Protein AF-A0A2G8TDH1-F1 (afdb_monomer_lite)

Sequence (121 aa):
MAIKNELQAWFETEMVNAESFIRAGLFDAAMGCLERAHVVGQGYVWPHVRTHWAMLRIAARRRLLVDACGQAMRIFLGAMGSAVGLVPSGNTGSSAVNMFKRMPIEPHLAALIENSKRDET

InterPro domains:
  IPR022172 Protein of unknown function DUF3703 [PF12487] (6-113)

Foldseek 3Di:
DDQDDPLVVLLVVLVVQLVVCVVVVVLVSSLVSLLLQCLSCLVPPVSNVVSLVSNLVSCVVVVVNPVSVVVSVVLVVVSVVCVVPQAQHPGSPDPVDDRNDHDDHDPVSVVVSVVSVVVVD

Radius of gyration: 14.12 Å; chains: 1; bounding box: 35×25×39 Å

pLDDT: mean 73.45, std 15.48, range [43.06, 97.38]

Structure (mmCIF, N/CA/C/O backbone):
data_AF-A0A2G8TDH1-F1
#
_entry.id   AF-A0A2G8TDH1-F1
#
loop_
_atom_site.group_PDB
_atom_site.id
_atom_site.type_symbol
_atom_site.label_atom_id
_atom_site.label_alt_id
_atom_site.label_comp_id
_atom_site.label_asym_id
_atom_site.label_entity_id
_atom_site.label_seq_id
_atom_site.pdbx_PDB_ins_code
_atom_site.Cartn_x
_atom_site.Cartn_y
_atom_site.Cartn_z
_atom_site.occupancy
_atom_site.B_iso_or_equiv
_atom_site.auth_seq_id
_atom_site.auth_comp_id
_atom_site.auth_asym_id
_atom_site.auth_atom_id
_atom_site.pdbx_PDB_model_num
ATOM 1 N N . MET A 1 1 ? -11.322 -8.986 15.596 1.00 47.94 1 MET A N 1
ATOM 2 C CA . MET A 1 1 ? -11.862 -7.652 15.273 1.00 47.94 1 MET A CA 1
ATOM 3 C C . MET A 1 1 ? -12.250 -7.662 13.807 1.00 47.94 1 MET A C 1
ATOM 5 O O . MET A 1 1 ? -11.376 -7.855 12.969 1.00 47.94 1 MET A O 1
ATOM 9 N N . ALA A 1 2 ? -13.544 -7.615 13.503 1.00 52.56 2 ALA A N 1
ATOM 10 C CA . ALA A 1 2 ? -14.005 -7.495 12.126 1.00 52.56 2 ALA A CA 1
ATOM 11 C C . ALA A 1 2 ? -14.088 -6.003 11.810 1.00 52.56 2 ALA A C 1
ATOM 13 O O . ALA A 1 2 ? -14.724 -5.269 12.556 1.00 52.56 2 ALA A O 1
ATOM 14 N N . ILE A 1 3 ? -13.446 -5.574 10.726 1.00 51.34 3 ILE A N 1
ATOM 15 C CA . ILE A 1 3 ? -13.745 -4.285 10.101 1.00 51.34 3 ILE A CA 1
ATOM 16 C C . ILE A 1 3 ? -15.273 -4.269 9.865 1.00 51.34 3 ILE A C 1
ATOM 18 O O . ILE A 1 3 ? -15.795 -5.245 9.323 1.00 51.34 3 ILE A O 1
ATOM 22 N N . LYS A 1 4 ? -16.014 -3.253 10.325 1.00 66.00 4 LYS A N 1
ATOM 23 C CA . LYS A 1 4 ? -17.459 -3.156 10.055 1.00 66.00 4 LYS A CA 1
ATOM 24 C C . LYS A 1 4 ? -17.828 -1.863 9.331 1.00 66.00 4 LYS A C 1
ATOM 26 O O . LYS A 1 4 ? -17.298 -0.792 9.599 1.00 66.00 4 LYS A O 1
ATOM 31 N N . ASN A 1 5 ? -18.761 -2.053 8.399 1.00 71.19 5 ASN A N 1
ATOM 32 C CA . ASN A 1 5 ? -19.513 -1.105 7.580 1.00 71.19 5 ASN A CA 1
ATOM 33 C C . ASN A 1 5 ? -18.676 -0.205 6.657 1.00 71.19 5 ASN A C 1
ATOM 35 O O . ASN A 1 5 ? -18.274 -0.655 5.583 1.00 71.19 5 ASN A O 1
ATOM 39 N N . GLU A 1 6 ? -18.421 1.051 7.015 1.00 77.44 6 GLU A N 1
ATOM 40 C CA . GLU A 1 6 ? -17.880 2.030 6.059 1.00 77.44 6 GLU A CA 1
ATOM 41 C C . GLU A 1 6 ? -16.389 1.828 5.769 1.00 77.44 6 GLU A C 1
ATOM 43 O O . GLU A 1 6 ? -15.973 1.886 4.611 1.00 77.44 6 GLU A O 1
ATOM 48 N N . LEU A 1 7 ? -15.589 1.488 6.788 1.00 80.69 7 LEU A N 1
ATOM 49 C CA . LEU A 1 7 ? -14.156 1.200 6.630 1.00 80.69 7 LEU A CA 1
ATOM 50 C C . LEU A 1 7 ? -13.927 -0.052 5.772 1.00 80.69 7 LEU A C 1
ATOM 52 O O . LEU A 1 7 ? -12.986 -0.095 4.979 1.00 80.69 7 LEU A O 1
ATOM 56 N N . GLN A 1 8 ? -14.828 -1.041 5.869 1.00 83.94 8 GLN A N 1
ATOM 57 C CA . GLN A 1 8 ? -14.798 -2.225 5.006 1.00 83.94 8 GLN A CA 1
ATOM 58 C C . GLN A 1 8 ? -15.100 -1.867 3.561 1.00 83.94 8 GLN A C 1
ATOM 60 O O . GLN A 1 8 ? -14.348 -2.240 2.665 1.00 83.94 8 GLN A O 1
ATOM 65 N N . ALA A 1 9 ? -16.204 -1.155 3.339 1.00 87.88 9 ALA A N 1
ATOM 66 C CA . ALA A 1 9 ? -16.645 -0.779 2.005 1.00 87.88 9 ALA A CA 1
ATOM 67 C C . ALA A 1 9 ? -15.601 0.101 1.305 1.00 87.88 9 ALA A C 1
ATOM 69 O O . ALA A 1 9 ? -15.314 -0.095 0.122 1.00 87.88 9 ALA A O 1
ATOM 70 N N . TRP A 1 10 ? -14.979 1.019 2.047 1.00 91.06 10 TRP A N 1
ATOM 71 C CA . TRP A 1 10 ? -13.905 1.860 1.537 1.00 91.06 10 TRP A CA 1
ATOM 72 C C . TRP A 1 10 ? -12.650 1.047 1.199 1.00 91.06 10 TRP A C 1
ATOM 74 O O . TRP A 1 10 ? -12.113 1.180 0.099 1.00 91.06 10 TRP A O 1
ATOM 84 N N . PHE A 1 11 ? -12.226 0.142 2.090 1.00 92.69 11 PHE A N 1
ATOM 85 C CA . PHE A 1 11 ? -11.109 -0.770 1.827 1.00 92.69 11 PHE A CA 1
ATOM 86 C C . PHE A 1 11 ? -11.346 -1.604 0.562 1.00 92.69 11 PHE A C 1
ATOM 88 O O . PHE A 1 11 ? -10.480 -1.676 -0.308 1.00 92.69 11 PHE A O 1
ATOM 95 N N . GLU A 1 12 ? -12.528 -2.210 0.426 1.00 93.75 12 GLU A N 1
ATOM 96 C CA . GLU A 1 12 ? -12.867 -3.003 -0.757 1.00 93.75 12 GLU A CA 1
ATOM 97 C C . GLU A 1 12 ? -12.898 -2.146 -2.027 1.00 93.75 12 GLU A C 1
ATOM 99 O O . GLU A 1 12 ? -12.420 -2.589 -3.071 1.00 93.75 12 GLU A O 1
ATOM 104 N N . THR A 1 13 ? -13.380 -0.903 -1.940 1.00 95.06 13 THR A N 1
ATOM 105 C CA . THR A 1 13 ? -13.377 0.043 -3.066 1.00 95.06 13 THR A CA 1
ATOM 106 C C . THR A 1 13 ? -11.954 0.335 -3.541 1.00 95.06 13 THR A C 1
ATOM 108 O O . THR A 1 13 ? -11.673 0.239 -4.736 1.00 95.06 13 THR A O 1
ATOM 111 N N . GLU A 1 14 ? -11.024 0.614 -2.625 1.00 95.94 14 GLU A N 1
ATOM 112 C CA . GLU A 1 14 ? -9.615 0.824 -2.978 1.00 95.94 14 GLU A CA 1
ATOM 113 C C . GLU A 1 14 ? -8.968 -0.437 -3.563 1.00 95.94 14 GLU A C 1
ATOM 115 O O . GLU A 1 14 ? -8.225 -0.353 -4.542 1.00 95.94 14 GLU A O 1
ATOM 120 N N . MET A 1 15 ? -9.299 -1.623 -3.043 1.00 96.69 15 MET A N 1
ATOM 121 C CA . MET A 1 15 ? -8.815 -2.890 -3.599 1.00 96.69 15 MET A CA 1
ATOM 122 C C . MET A 1 15 ? -9.346 -3.151 -5.020 1.00 96.69 15 MET A C 1
ATOM 124 O O . MET A 1 15 ? -8.602 -3.645 -5.872 1.00 96.69 15 MET A O 1
ATOM 128 N N . VAL A 1 16 ? -10.607 -2.810 -5.304 1.00 97.38 16 VAL A N 1
ATOM 129 C CA . VAL A 1 16 ? -11.212 -2.920 -6.645 1.00 97.38 16 VAL A CA 1
ATOM 130 C C . VAL A 1 16 ? -10.598 -1.910 -7.620 1.00 97.38 16 VAL A C 1
ATOM 132 O O . VAL A 1 16 ? -10.270 -2.270 -8.757 1.00 97.38 16 VAL A O 1
ATOM 135 N N . ASN A 1 17 ? -10.386 -0.669 -7.180 1.00 96.94 17 ASN A N 1
ATOM 136 C CA . ASN A 1 17 ? -9.715 0.361 -7.974 1.00 96.94 17 ASN A CA 1
ATOM 137 C C . ASN A 1 17 ? -8.277 -0.053 -8.304 1.00 96.94 17 ASN A C 1
ATOM 139 O O . ASN A 1 17 ? -7.866 0.008 -9.465 1.00 96.94 17 ASN A O 1
ATOM 143 N N . ALA A 1 18 ? -7.541 -0.564 -7.312 1.00 95.69 18 ALA A N 1
ATOM 144 C CA . ALA A 1 18 ? -6.196 -1.088 -7.506 1.00 95.69 18 ALA A CA 1
ATOM 145 C C . ALA A 1 18 ? -6.174 -2.203 -8.558 1.00 95.69 18 ALA A C 1
ATOM 147 O O . ALA A 1 18 ? -5.373 -2.150 -9.487 1.00 95.69 18 ALA A O 1
ATOM 148 N N . GLU A 1 19 ? -7.071 -3.191 -8.468 1.00 95.50 19 GLU A N 1
ATOM 149 C CA . GLU A 1 19 ? -7.134 -4.285 -9.445 1.00 95.50 19 GLU A CA 1
ATOM 150 C C . GLU A 1 19 ? -7.479 -3.775 -10.856 1.00 95.50 19 GLU A C 1
ATOM 152 O O . GLU A 1 19 ? -6.914 -4.257 -11.840 1.00 95.50 19 GLU A O 1
ATOM 157 N N . SER A 1 20 ? -8.340 -2.761 -10.970 1.00 97.00 20 SER A N 1
ATOM 158 C CA . SER A 1 20 ? -8.667 -2.121 -12.252 1.00 97.00 20 SER A CA 1
ATOM 159 C C . SER A 1 20 ? -7.443 -1.437 -12.873 1.00 97.00 20 SER A C 1
ATOM 161 O O . SER A 1 20 ? -7.138 -1.664 -14.046 1.00 97.00 20 SER A O 1
ATOM 163 N N . PHE A 1 21 ? -6.669 -0.691 -12.080 1.00 96.44 21 PHE A N 1
ATOM 164 C CA . PHE A 1 21 ? -5.412 -0.088 -12.529 1.00 96.44 21 PHE A CA 1
ATOM 165 C C . PHE A 1 21 ? -4.332 -1.133 -12.854 1.00 96.44 21 PHE A C 1
ATOM 167 O O . PHE A 1 21 ? -3.625 -0.984 -13.852 1.00 96.44 21 PHE A O 1
ATOM 174 N N . ILE A 1 22 ? -4.240 -2.231 -12.091 1.00 91.62 22 ILE A N 1
ATOM 175 C CA . ILE A 1 22 ? -3.336 -3.362 -12.380 1.00 91.62 22 ILE A CA 1
ATOM 176 C C . ILE A 1 22 ? -3.657 -3.982 -13.743 1.00 91.62 22 ILE A C 1
ATOM 178 O O . ILE A 1 22 ? -2.740 -4.307 -14.502 1.00 91.62 22 ILE A O 1
ATOM 182 N N . ARG A 1 23 ? -4.945 -4.162 -14.061 1.00 93.06 23 ARG A N 1
ATOM 183 C CA . ARG A 1 23 ? -5.395 -4.690 -15.360 1.00 93.06 23 ARG A CA 1
ATOM 184 C C . ARG A 1 23 ? -5.101 -3.723 -16.503 1.00 93.06 23 ARG A C 1
ATOM 186 O O . ARG A 1 23 ? -4.718 -4.179 -17.574 1.00 93.06 23 ARG A O 1
ATOM 193 N N . ALA A 1 24 ? -5.212 -2.420 -16.257 1.00 93.88 24 ALA A N 1
ATOM 194 C CA . ALA A 1 24 ? -4.869 -1.373 -17.217 1.00 93.88 24 ALA A CA 1
ATOM 195 C C . ALA A 1 24 ? -3.350 -1.123 -17.364 1.00 93.88 24 ALA A C 1
ATOM 197 O O . ALA A 1 24 ? -2.946 -0.316 -18.194 1.00 93.88 24 ALA A O 1
ATOM 198 N N . GLY A 1 25 ? -2.497 -1.777 -16.562 1.00 90.56 25 GLY A N 1
ATOM 199 C CA . GLY A 1 25 ? -1.044 -1.548 -16.558 1.00 90.56 25 GLY A CA 1
ATOM 200 C C . GLY A 1 25 ? -0.607 -0.235 -15.893 1.00 90.56 25 GLY A C 1
ATOM 201 O O . GLY A 1 25 ? 0.570 0.119 -15.938 1.00 90.56 25 GLY A O 1
ATOM 202 N N . LEU A 1 26 ? -1.529 0.477 -15.240 1.00 93.19 26 LEU A N 1
ATOM 203 C CA . LEU A 1 26 ? -1.294 1.749 -14.555 1.00 93.19 26 LEU A CA 1
ATOM 204 C C . LEU A 1 26 ? -0.766 1.498 -13.133 1.00 93.19 26 LEU A C 1
ATOM 206 O O . LEU A 1 26 ? -1.456 1.721 -12.138 1.00 93.19 26 LEU A O 1
ATOM 210 N N . PHE A 1 27 ? 0.460 0.981 -13.028 1.00 87.38 27 PHE A N 1
ATOM 211 C CA . PHE A 1 27 ? 0.996 0.464 -11.763 1.00 87.38 27 PHE A CA 1
ATOM 212 C C . PHE A 1 27 ? 1.187 1.512 -10.663 1.00 87.38 27 PHE A C 1
ATOM 214 O O . PHE A 1 27 ? 1.003 1.174 -9.497 1.00 87.38 27 PHE A O 1
ATOM 221 N N . ASP A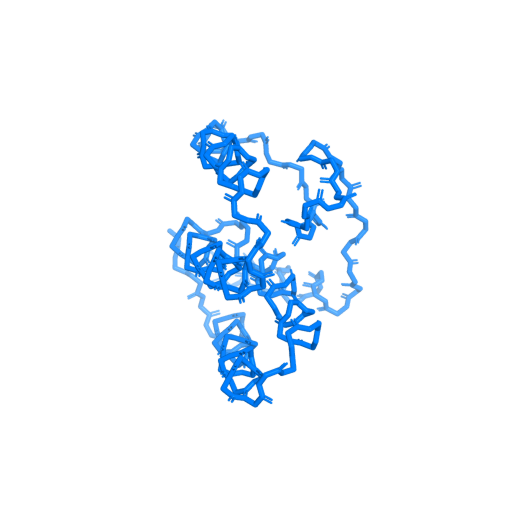 1 28 ? 1.521 2.759 -10.993 1.00 87.81 28 ASP A N 1
ATOM 222 C CA . ASP A 1 28 ? 1.697 3.803 -9.974 1.00 87.81 28 ASP A CA 1
ATOM 223 C C . ASP A 1 28 ? 0.344 4.242 -9.383 1.00 87.81 28 ASP A C 1
ATOM 225 O O . ASP A 1 28 ? 0.214 4.384 -8.168 1.00 87.81 28 ASP A O 1
ATOM 229 N N . ALA A 1 29 ? -0.705 4.332 -10.213 1.00 91.56 29 ALA A N 1
ATOM 230 C CA . ALA A 1 29 ? -2.074 4.565 -9.745 1.00 91.56 29 ALA A CA 1
ATOM 231 C C . ALA A 1 29 ? -2.582 3.399 -8.877 1.00 91.56 29 ALA A C 1
ATOM 233 O O . ALA A 1 29 ? -3.181 3.617 -7.823 1.00 91.56 29 ALA A O 1
ATOM 234 N N . ALA A 1 30 ? -2.278 2.160 -9.280 1.00 92.69 30 ALA A N 1
ATOM 235 C CA . ALA A 1 30 ? -2.588 0.976 -8.488 1.00 92.69 30 ALA A CA 1
ATOM 236 C C . ALA A 1 30 ? -1.878 0.983 -7.125 1.00 92.69 30 ALA A C 1
ATOM 238 O O . ALA A 1 30 ? -2.511 0.693 -6.113 1.00 92.69 30 ALA A O 1
ATOM 239 N N . MET A 1 31 ? -0.589 1.342 -7.081 1.00 88.31 31 MET A N 1
ATOM 240 C CA . MET A 1 31 ? 0.156 1.462 -5.824 1.00 88.31 31 MET A CA 1
ATOM 241 C C . MET A 1 31 ? -0.464 2.508 -4.899 1.00 88.31 31 MET A C 1
ATOM 243 O O . MET A 1 31 ? -0.644 2.208 -3.726 1.00 88.31 31 MET A O 1
ATOM 247 N N . GLY A 1 32 ? -0.886 3.668 -5.414 1.00 90.00 32 GLY A N 1
ATOM 248 C CA . GLY A 1 32 ? -1.565 4.683 -4.600 1.00 90.00 32 GLY A CA 1
ATOM 249 C C . GLY A 1 32 ? -2.856 4.170 -3.942 1.00 90.00 32 GLY A C 1
ATOM 250 O O . GLY A 1 32 ? -3.103 4.444 -2.768 1.00 90.00 32 GLY A O 1
ATOM 251 N N . CYS A 1 33 ? -3.662 3.379 -4.661 1.00 93.56 33 CYS A N 1
ATOM 252 C CA . CYS A 1 33 ? -4.828 2.695 -4.081 1.00 93.56 33 CYS A CA 1
ATOM 253 C C . CYS A 1 33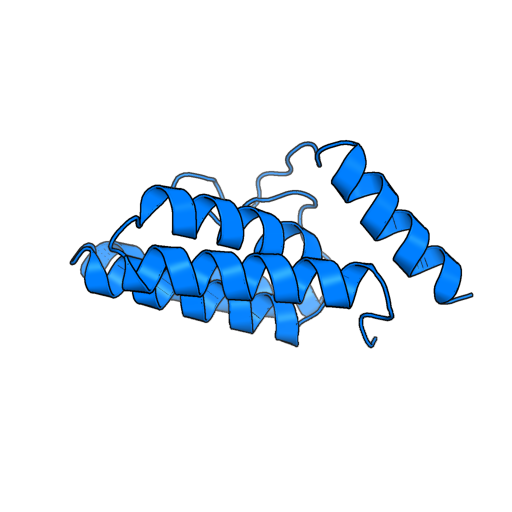 ? -4.436 1.696 -2.986 1.00 93.56 33 CYS A C 1
ATOM 255 O O . CYS A 1 33 ? -5.056 1.647 -1.925 1.00 93.56 33 CYS A O 1
ATOM 257 N N . LEU A 1 34 ? -3.380 0.914 -3.217 1.00 91.56 34 LEU A N 1
ATOM 258 C CA . LEU A 1 34 ? -2.916 -0.071 -2.245 1.00 91.56 34 LEU A CA 1
ATOM 259 C C . LEU A 1 34 ? -2.293 0.579 -1.004 1.00 91.56 34 LEU A C 1
ATOM 261 O O . LEU A 1 34 ? -2.509 0.075 0.088 1.00 91.56 34 LEU A O 1
ATOM 265 N N . GLU A 1 35 ? -1.570 1.692 -1.120 1.00 88.31 35 GLU A N 1
ATOM 266 C CA . GLU A 1 35 ? -1.031 2.439 0.030 1.00 88.31 35 GLU A CA 1
ATOM 267 C C . GLU A 1 35 ? -2.162 2.935 0.943 1.00 88.31 35 GLU A C 1
ATOM 269 O O . GLU A 1 35 ? -2.115 2.778 2.164 1.00 88.31 35 GLU A O 1
ATOM 274 N N . ARG A 1 36 ? -3.235 3.453 0.341 1.00 91.81 36 ARG A N 1
ATOM 275 C CA . ARG A 1 36 ? -4.467 3.851 1.030 1.00 91.81 36 ARG A CA 1
ATOM 276 C C . ARG A 1 36 ? -5.161 2.672 1.720 1.00 91.81 36 ARG A C 1
ATOM 278 O O . ARG A 1 36 ? -5.455 2.739 2.917 1.00 91.81 36 ARG A O 1
ATOM 285 N N . ALA A 1 37 ? -5.351 1.566 1.000 1.00 90.88 37 ALA A N 1
ATOM 286 C CA . ALA A 1 37 ? -5.903 0.331 1.556 1.00 90.88 37 ALA A CA 1
ATOM 287 C C . ALA A 1 37 ? -5.015 -0.255 2.670 1.00 90.88 37 ALA A C 1
ATOM 289 O O . ALA A 1 37 ? -5.524 -0.829 3.631 1.00 90.88 37 ALA A O 1
ATOM 290 N N . HIS A 1 38 ? -3.692 -0.100 2.574 1.00 87.50 38 HIS A N 1
ATOM 291 C CA . HIS A 1 38 ? -2.730 -0.570 3.569 1.00 87.50 38 HIS A CA 1
ATOM 292 C C . HIS A 1 38 ? -2.887 0.197 4.880 1.00 87.50 38 HIS A C 1
ATOM 294 O O . HIS A 1 38 ? -3.004 -0.432 5.928 1.00 87.50 38 HIS A O 1
ATOM 300 N N . VAL A 1 39 ? -2.938 1.534 4.825 1.00 85.31 39 VAL A N 1
ATOM 301 C CA . VAL A 1 39 ? -3.103 2.392 6.012 1.00 85.31 39 VAL A CA 1
ATOM 302 C C . VAL A 1 39 ? -4.390 2.049 6.763 1.00 85.31 39 VAL A C 1
ATOM 304 O O . VAL A 1 39 ? -4.367 1.881 7.981 1.00 85.31 39 VAL A O 1
ATOM 307 N N . VAL A 1 40 ? -5.499 1.883 6.038 1.00 84.94 40 VAL A N 1
ATOM 308 C CA . VAL A 1 40 ? -6.794 1.488 6.615 1.00 84.94 40 VAL A CA 1
ATOM 309 C C . VAL A 1 40 ? -6.771 0.052 7.149 1.00 84.94 40 VAL A C 1
ATOM 311 O O . VAL A 1 40 ? -7.267 -0.223 8.242 1.00 84.94 40 VAL A O 1
ATOM 314 N N . GLY A 1 41 ? -6.166 -0.872 6.405 1.00 81.38 41 GLY A N 1
ATOM 31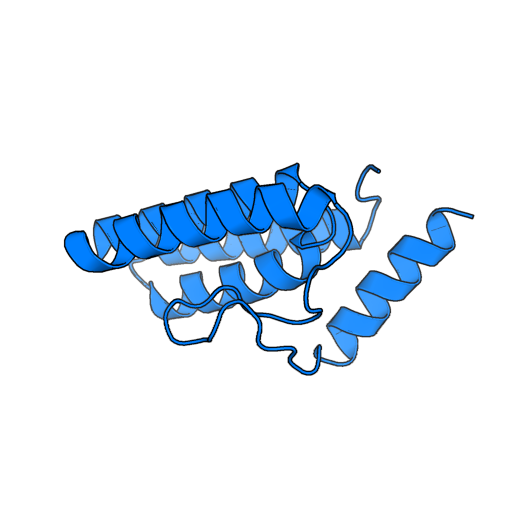5 C CA . GLY A 1 41 ? -6.073 -2.281 6.773 1.00 81.38 41 GLY A CA 1
ATOM 316 C C . GLY A 1 41 ? -5.057 -2.580 7.875 1.00 81.38 41 GLY A C 1
ATOM 317 O O . GLY A 1 41 ? -5.079 -3.682 8.409 1.00 81.38 41 GLY A O 1
ATOM 318 N N . GLN A 1 42 ? -4.188 -1.635 8.250 1.00 77.62 42 GLN A N 1
ATOM 319 C CA . GLN A 1 42 ? -3.030 -1.866 9.124 1.00 77.62 42 GLN A CA 1
ATOM 320 C C . GLN A 1 42 ? -3.397 -2.428 10.510 1.00 77.62 42 GLN A C 1
ATOM 322 O O . GLN A 1 42 ? -2.625 -3.182 11.095 1.00 77.62 42 GLN A O 1
ATOM 327 N N . GLY A 1 43 ? -4.577 -2.079 11.035 1.00 77.81 43 GLY A N 1
ATOM 328 C CA . GLY A 1 43 ? -5.090 -2.598 12.311 1.00 77.81 43 GLY A CA 1
ATOM 329 C C . GLY A 1 43 ? -5.715 -3.997 12.230 1.00 77.81 43 GLY A C 1
ATOM 330 O O . GLY A 1 43 ? -6.070 -4.568 13.259 1.00 77.81 43 GLY A O 1
ATOM 331 N N . TYR A 1 44 ? -5.856 -4.559 11.027 1.00 80.06 44 TYR A N 1
ATOM 332 C CA . TYR A 1 44 ? -6.598 -5.787 10.763 1.00 80.06 44 TYR A CA 1
ATOM 333 C C . TYR A 1 44 ? -5.745 -6.758 9.940 1.00 80.06 44 TYR A C 1
ATOM 335 O O . TYR A 1 44 ? -5.443 -6.520 8.772 1.00 80.06 44 TYR A O 1
ATOM 343 N N . VAL A 1 45 ? -5.400 -7.903 10.537 1.00 77.56 45 VAL A N 1
ATOM 344 C CA . VAL A 1 45 ? -4.448 -8.874 9.963 1.00 77.56 45 VAL A CA 1
ATOM 345 C C . VAL A 1 45 ? -4.804 -9.275 8.528 1.00 77.56 45 VAL A C 1
ATOM 347 O O . VAL A 1 45 ? -3.949 -9.246 7.647 1.00 77.56 45 VAL A O 1
ATOM 350 N N . TRP A 1 46 ? -6.066 -9.629 8.271 1.00 83.00 46 TRP A N 1
ATOM 351 C CA . TRP A 1 46 ? -6.483 -10.103 6.951 1.00 83.00 46 TRP A CA 1
ATOM 352 C C . TRP A 1 46 ? -6.448 -9.008 5.862 1.00 83.00 46 TRP A C 1
ATOM 354 O O . TRP A 1 46 ? -5.785 -9.226 4.844 1.00 83.00 46 TRP A O 1
ATOM 364 N N . PRO A 1 47 ? -7.073 -7.826 6.053 1.00 87.56 47 PRO A N 1
ATOM 365 C CA . PRO A 1 47 ? -6.911 -6.681 5.153 1.00 87.56 47 PRO A CA 1
ATOM 366 C C . PRO A 1 47 ? -5.449 -6.326 4.869 1.00 87.56 47 PRO A C 1
ATOM 368 O O . PRO A 1 47 ? -5.066 -6.175 3.712 1.00 87.56 47 PRO A O 1
ATOM 371 N N . HIS A 1 48 ? -4.613 -6.276 5.906 1.00 82.06 48 HIS A N 1
ATOM 372 C CA . H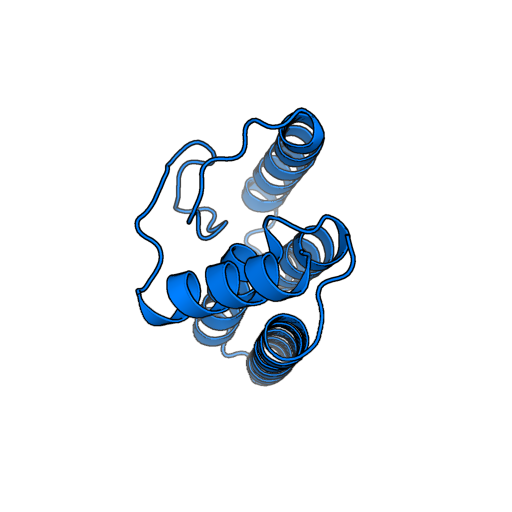IS A 1 48 ? -3.194 -5.960 5.778 1.00 82.06 48 HIS A CA 1
ATOM 373 C C . HIS A 1 48 ? -2.443 -6.960 4.881 1.00 82.06 48 HIS A C 1
ATOM 375 O O . HIS A 1 48 ? -1.772 -6.564 3.924 1.00 82.06 48 HIS A O 1
ATOM 381 N N . VAL A 1 49 ? -2.613 -8.266 5.124 1.00 80.75 49 VAL A N 1
ATOM 382 C CA . VAL A 1 49 ? -1.993 -9.326 4.307 1.00 80.75 49 VAL A CA 1
ATOM 383 C C . VAL A 1 49 ? -2.479 -9.267 2.857 1.00 80.75 49 VAL A C 1
ATOM 385 O O . VAL A 1 49 ? -1.675 -9.387 1.928 1.00 80.75 49 VAL A O 1
ATOM 388 N N . ARG A 1 50 ? -3.780 -9.041 2.636 1.00 88.19 50 ARG A N 1
ATOM 389 C CA . ARG A 1 50 ? -4.363 -8.961 1.289 1.00 88.19 50 ARG A CA 1
ATOM 390 C C . ARG A 1 50 ? -3.791 -7.789 0.488 1.00 88.19 50 ARG A C 1
ATOM 392 O O . ARG A 1 50 ? -3.486 -7.960 -0.695 1.00 88.19 50 ARG A O 1
ATOM 399 N N . THR A 1 51 ? -3.607 -6.631 1.115 1.00 88.69 51 THR A N 1
ATOM 400 C CA . THR A 1 51 ? -2.998 -5.468 0.460 1.00 88.69 51 THR A CA 1
ATOM 401 C C . THR A 1 51 ? -1.539 -5.726 0.096 1.00 88.69 51 THR A C 1
ATOM 403 O O . THR A 1 51 ? -1.136 -5.475 -1.041 1.00 88.69 51 THR A O 1
ATOM 406 N N . HIS A 1 52 ? -0.758 -6.314 1.007 1.00 83.81 52 HIS A N 1
ATOM 407 C CA . HIS A 1 52 ? 0.632 -6.680 0.725 1.00 83.81 52 HIS A CA 1
ATOM 408 C C . HIS A 1 52 ? 0.761 -7.679 -0.422 1.00 83.81 52 HIS A C 1
ATOM 410 O O . HIS A 1 52 ? 1.645 -7.536 -1.267 1.00 83.81 52 HIS A O 1
ATOM 416 N N . TRP A 1 53 ? -0.142 -8.657 -0.504 1.00 84.75 53 TRP A N 1
ATOM 417 C CA . TRP A 1 53 ? -0.170 -9.590 -1.625 1.00 84.75 53 TRP A CA 1
ATOM 418 C C . TRP A 1 53 ? -0.383 -8.879 -2.969 1.00 84.75 53 TRP A C 1
ATOM 420 O O . TRP A 1 53 ? 0.296 -9.176 -3.954 1.00 84.75 53 TRP A O 1
ATOM 430 N N . ALA A 1 54 ? -1.291 -7.901 -3.024 1.00 88.38 54 ALA A N 1
ATOM 431 C CA . ALA A 1 54 ? -1.519 -7.109 -4.230 1.00 88.38 54 ALA A CA 1
ATOM 432 C C . ALA A 1 54 ? -0.307 -6.231 -4.595 1.00 88.38 54 ALA A C 1
ATOM 434 O O . ALA A 1 54 ? 0.080 -6.186 -5.764 1.00 88.38 54 ALA A O 1
ATOM 435 N N . MET A 1 55 ? 0.349 -5.607 -3.610 1.00 86.62 55 MET A N 1
ATOM 436 C CA . MET A 1 55 ? 1.583 -4.840 -3.833 1.00 86.62 55 MET A CA 1
ATOM 437 C C . MET A 1 55 ? 2.706 -5.737 -4.376 1.00 86.62 55 MET A C 1
ATOM 439 O O . MET A 1 55 ? 3.400 -5.367 -5.325 1.00 86.62 55 MET A O 1
ATOM 443 N N . LEU A 1 56 ? 2.836 -6.961 -3.849 1.00 79.69 56 LEU A N 1
ATOM 444 C CA . LEU A 1 56 ? 3.808 -7.946 -4.326 1.00 79.69 56 LEU A CA 1
ATOM 445 C C . LEU A 1 56 ? 3.534 -8.364 -5.778 1.00 79.69 56 LEU A C 1
ATOM 447 O O . LEU A 1 56 ? 4.470 -8.467 -6.572 1.00 79.69 56 LEU A O 1
ATOM 451 N N . ARG A 1 57 ? 2.261 -8.544 -6.163 1.00 84.62 57 ARG A N 1
ATOM 452 C CA . ARG A 1 57 ? 1.879 -8.802 -7.565 1.00 84.62 57 ARG A CA 1
ATOM 453 C C . ARG A 1 57 ? 2.353 -7.678 -8.490 1.00 84.62 57 ARG A C 1
ATOM 455 O O . ARG A 1 57 ? 2.859 -7.973 -9.573 1.00 84.62 57 ARG A O 1
ATOM 462 N N . ILE A 1 58 ? 2.223 -6.414 -8.080 1.00 84.25 58 ILE A N 1
ATOM 463 C CA . ILE A 1 58 ? 2.720 -5.266 -8.858 1.00 84.25 58 ILE A CA 1
ATOM 464 C C . ILE A 1 58 ? 4.246 -5.303 -8.966 1.00 84.25 58 ILE A C 1
ATOM 466 O O . ILE A 1 58 ? 4.776 -5.199 -10.074 1.00 84.25 58 ILE A O 1
ATOM 470 N N . ALA A 1 59 ? 4.956 -5.504 -7.853 1.00 76.44 59 ALA A N 1
ATOM 471 C CA . ALA A 1 59 ? 6.417 -5.593 -7.843 1.00 76.44 59 ALA A CA 1
ATOM 472 C C . ALA A 1 59 ? 6.929 -6.711 -8.769 1.00 76.44 59 ALA A C 1
ATOM 474 O O . ALA A 1 59 ? 7.865 -6.504 -9.548 1.00 76.44 59 ALA A O 1
ATOM 475 N N . ALA A 1 60 ? 6.253 -7.865 -8.756 1.00 74.56 60 ALA A N 1
ATOM 476 C CA . ALA A 1 60 ? 6.565 -8.981 -9.636 1.00 74.56 60 ALA A CA 1
ATOM 477 C C . ALA A 1 60 ? 6.344 -8.643 -11.116 1.00 74.56 60 ALA A C 1
ATOM 479 O O . ALA A 1 60 ? 7.201 -8.933 -11.953 1.00 74.56 60 ALA A O 1
ATOM 480 N N . ARG A 1 61 ? 5.236 -7.968 -11.452 1.00 78.00 61 ARG A N 1
ATOM 481 C CA . ARG A 1 61 ? 4.961 -7.531 -12.831 1.00 78.00 61 ARG A CA 1
ATOM 482 C C . ARG A 1 61 ? 5.925 -6.461 -13.334 1.00 78.00 61 ARG A C 1
ATOM 484 O O . ARG A 1 61 ? 6.262 -6.476 -14.513 1.00 78.00 61 ARG A O 1
ATOM 491 N N . ARG A 1 62 ? 6.418 -5.582 -12.458 1.00 73.69 62 ARG A N 1
ATOM 492 C CA . ARG A 1 62 ? 7.433 -4.568 -12.795 1.00 73.69 62 ARG A CA 1
ATOM 493 C C . ARG A 1 62 ? 8.847 -5.148 -12.959 1.00 73.69 62 ARG A C 1
ATOM 495 O O . ARG A 1 62 ? 9.760 -4.389 -13.260 1.00 73.69 62 ARG A O 1
ATOM 502 N N . ARG A 1 63 ? 9.041 -6.467 -12.786 1.00 65.69 63 ARG A N 1
ATOM 503 C CA . ARG A 1 63 ? 10.349 -7.160 -12.823 1.00 65.69 63 ARG A CA 1
ATOM 504 C C . ARG A 1 63 ? 11.390 -6.581 -11.849 1.00 65.69 63 ARG A C 1
ATOM 506 O O . ARG A 1 63 ? 12.584 -6.790 -12.028 1.00 65.69 63 ARG A O 1
ATOM 513 N N . LEU A 1 64 ? 10.947 -5.934 -10.771 1.00 62.44 64 LEU A N 1
ATOM 514 C CA . LEU A 1 64 ? 11.796 -5.416 -9.685 1.00 62.44 64 LEU A CA 1
ATOM 515 C C . LEU A 1 64 ? 12.073 -6.520 -8.637 1.00 62.44 64 LEU A C 1
ATOM 517 O O . LEU A 1 64 ? 11.977 -6.306 -7.432 1.00 62.44 64 LEU A O 1
ATOM 521 N N . LEU A 1 65 ? 12.315 -7.748 -9.110 1.00 50.78 65 LEU A N 1
ATOM 522 C CA . LEU A 1 65 ? 12.015 -8.996 -8.392 1.00 50.78 65 LEU A CA 1
ATOM 523 C C . LEU A 1 65 ? 12.985 -9.379 -7.261 1.00 50.78 65 LEU A C 1
ATOM 525 O O . LEU A 1 65 ? 12.580 -10.111 -6.362 1.00 50.78 65 LEU A O 1
ATOM 529 N N . VAL A 1 66 ? 14.238 -8.921 -7.277 1.00 49.47 66 VAL A N 1
ATOM 530 C CA . VAL A 1 66 ? 15.261 -9.441 -6.346 1.00 49.47 66 VAL A CA 1
ATOM 531 C C . VAL A 1 66 ? 15.317 -8.640 -5.039 1.00 49.47 66 VAL A C 1
ATOM 533 O O . VAL A 1 66 ? 15.358 -9.236 -3.965 1.00 49.47 66 VAL A O 1
ATOM 536 N N . ASP A 1 67 ? 15.173 -7.315 -5.099 1.00 50.44 67 ASP A N 1
ATOM 537 C CA . ASP A 1 67 ? 15.194 -6.458 -3.902 1.00 50.44 67 ASP A CA 1
ATOM 538 C C . ASP A 1 67 ? 13.824 -6.366 -3.198 1.00 50.44 67 ASP A C 1
ATOM 540 O O . ASP A 1 67 ? 13.749 -6.208 -1.976 1.00 50.44 67 ASP A O 1
ATOM 544 N N . ALA A 1 68 ? 12.721 -6.547 -3.937 1.00 54.91 68 ALA A N 1
ATOM 545 C CA . ALA A 1 68 ? 11.359 -6.435 -3.406 1.00 54.91 68 ALA A CA 1
ATOM 546 C C . ALA A 1 68 ? 10.920 -7.650 -2.566 1.00 54.91 68 ALA A C 1
ATOM 548 O O . ALA A 1 68 ? 10.201 -7.494 -1.579 1.00 54.91 68 ALA A O 1
ATOM 549 N N . CYS A 1 69 ? 11.368 -8.862 -2.912 1.00 52.12 69 CYS A N 1
ATOM 550 C CA . CYS A 1 69 ? 10.981 -10.083 -2.197 1.00 52.12 69 CYS A CA 1
ATOM 551 C C . CYS A 1 69 ? 11.670 -10.178 -0.819 1.00 52.12 69 CYS A C 1
ATOM 553 O O . CYS A 1 69 ? 11.044 -10.550 0.176 1.00 52.12 69 CYS A O 1
ATOM 555 N N . GLY A 1 70 ? 12.937 -9.746 -0.738 1.00 53.94 70 GLY A N 1
ATOM 556 C CA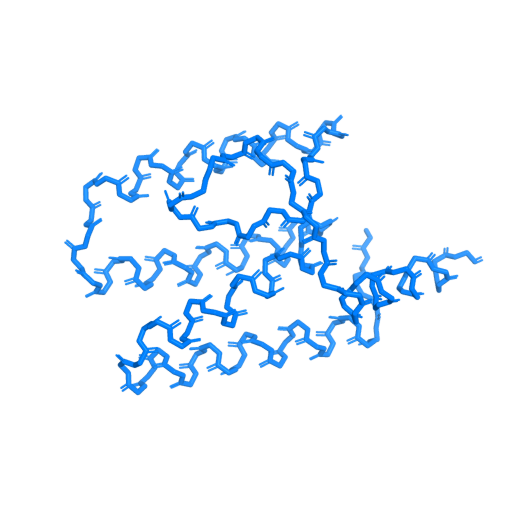 . GLY A 1 70 ? 13.701 -9.673 0.512 1.00 53.94 70 GLY A CA 1
ATOM 557 C C . GLY A 1 70 ? 13.171 -8.620 1.493 1.00 53.94 70 GLY A C 1
ATOM 558 O O . GLY A 1 70 ? 13.180 -8.851 2.702 1.00 53.94 70 GLY A O 1
ATOM 559 N N . GLN A 1 71 ? 12.641 -7.496 0.996 1.00 53.81 71 GLN A N 1
ATOM 560 C CA . GLN A 1 71 ? 11.953 -6.503 1.832 1.00 53.81 71 GLN A CA 1
ATOM 561 C C . GLN A 1 71 ? 10.534 -6.934 2.223 1.00 53.81 71 GLN A C 1
ATOM 563 O O . GLN A 1 71 ? 10.161 -6.764 3.382 1.00 53.81 71 GLN A O 1
ATOM 568 N N . ALA A 1 72 ? 9.768 -7.558 1.323 1.00 61.31 72 ALA A N 1
ATOM 569 C CA . ALA A 1 72 ? 8.424 -8.056 1.625 1.00 61.31 72 ALA A CA 1
ATOM 570 C C . ALA A 1 72 ? 8.434 -9.161 2.698 1.00 61.31 72 ALA A C 1
ATOM 572 O O . ALA A 1 72 ? 7.618 -9.124 3.615 1.00 61.31 72 ALA A O 1
ATOM 573 N N . MET A 1 73 ? 9.406 -10.082 2.660 1.00 56.88 73 MET A N 1
ATOM 574 C CA . MET A 1 73 ? 9.624 -11.077 3.724 1.00 56.88 73 MET A CA 1
ATOM 575 C C . MET A 1 73 ? 9.979 -10.436 5.074 1.00 56.88 73 MET A C 1
ATOM 577 O O . MET A 1 73 ? 9.565 -10.916 6.129 1.00 56.88 73 MET A O 1
ATOM 581 N N . ARG A 1 74 ? 10.723 -9.325 5.057 1.00 59.69 74 ARG A N 1
ATOM 582 C CA . ARG A 1 74 ? 11.151 -8.608 6.266 1.00 59.69 74 ARG A CA 1
ATOM 583 C C . ARG A 1 74 ? 10.013 -7.788 6.887 1.00 59.69 74 ARG A C 1
ATOM 585 O O . ARG A 1 74 ? 9.929 -7.708 8.109 1.00 59.69 74 ARG A O 1
ATOM 592 N N . ILE A 1 75 ? 9.104 -7.271 6.058 1.00 54.59 75 ILE A N 1
ATOM 593 C CA . ILE A 1 75 ? 7.841 -6.644 6.473 1.00 54.59 75 ILE A CA 1
ATOM 594 C C . ILE A 1 75 ? 6.854 -7.698 6.979 1.00 54.59 75 ILE A C 1
ATOM 596 O O . ILE A 1 75 ? 6.242 -7.490 8.014 1.00 54.59 75 ILE A O 1
ATOM 600 N N . PHE A 1 76 ? 6.754 -8.860 6.332 1.00 63.88 76 PHE A N 1
ATOM 601 C CA . PHE A 1 76 ? 5.909 -9.969 6.786 1.00 63.88 76 PHE A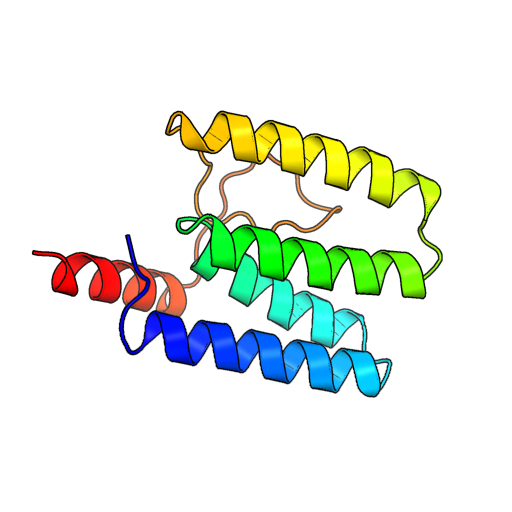 CA 1
ATOM 602 C C . PHE A 1 76 ? 6.325 -10.491 8.178 1.00 63.88 76 PHE A C 1
ATOM 604 O O . PHE A 1 76 ? 5.481 -10.662 9.056 1.00 63.88 76 PHE A O 1
ATOM 611 N N . LEU A 1 77 ? 7.633 -10.639 8.431 1.00 57.09 77 LEU A N 1
ATOM 612 C CA . LEU A 1 77 ? 8.172 -10.969 9.761 1.00 57.09 77 LEU A CA 1
ATOM 613 C C . LEU A 1 77 ? 8.000 -9.817 10.776 1.00 57.09 77 LEU A C 1
ATOM 615 O O . LEU A 1 77 ? 7.702 -10.065 11.945 1.00 57.09 77 LEU A O 1
ATOM 619 N N . GLY A 1 78 ? 8.123 -8.556 10.345 1.00 53.75 78 GLY A N 1
ATOM 620 C CA . GLY A 1 78 ? 7.842 -7.372 11.171 1.00 53.75 78 GLY A CA 1
ATOM 621 C C . GLY A 1 78 ? 6.355 -7.188 11.515 1.00 53.75 78 GLY A C 1
ATOM 622 O O . GLY A 1 78 ? 6.024 -6.741 12.613 1.00 53.75 78 GLY A O 1
ATOM 623 N N . ALA A 1 79 ? 5.452 -7.594 10.620 1.00 55.34 79 ALA A N 1
ATOM 624 C CA . ALA A 1 79 ? 4.003 -7.592 10.801 1.00 55.34 79 ALA A CA 1
ATOM 625 C C . ALA A 1 79 ? 3.557 -8.683 11.790 1.00 55.34 79 ALA A C 1
ATOM 627 O O . ALA A 1 79 ? 2.692 -8.439 12.631 1.00 55.34 79 ALA A O 1
ATOM 628 N N . MET A 1 80 ? 4.215 -9.848 11.785 1.00 55.47 80 MET A N 1
ATOM 629 C CA . MET A 1 80 ? 4.067 -10.831 12.866 1.00 55.47 80 MET A CA 1
ATOM 630 C C . MET A 1 80 ? 4.546 -10.280 14.221 1.00 55.47 80 MET A C 1
ATOM 632 O O . MET A 1 80 ? 3.881 -10.496 15.229 1.00 55.47 80 MET A O 1
ATOM 636 N N . GLY A 1 81 ? 5.639 -9.506 14.258 1.00 52.66 81 GLY A N 1
ATOM 637 C CA . GLY A 1 81 ? 6.069 -8.783 15.467 1.00 52.66 81 GLY A CA 1
ATOM 638 C C . GLY A 1 81 ? 5.102 -7.667 15.897 1.00 52.66 81 GLY A C 1
ATOM 639 O O . GLY A 1 81 ? 4.952 -7.385 17.081 1.00 52.66 81 GLY A O 1
ATOM 640 N N . SER A 1 82 ? 4.378 -7.073 14.950 1.00 43.75 82 SER A N 1
ATOM 641 C CA . SER A 1 82 ? 3.334 -6.070 15.190 1.00 43.75 82 SER A CA 1
ATOM 642 C C . SER A 1 82 ? 2.061 -6.630 15.829 1.00 43.75 82 SER A C 1
ATOM 644 O O . SER A 1 82 ? 1.381 -5.898 16.545 1.00 43.75 82 SER A O 1
ATOM 646 N N . ALA A 1 83 ? 1.779 -7.928 15.679 1.00 48.94 83 ALA A N 1
ATOM 647 C CA . ALA A 1 83 ? 0.725 -8.614 16.434 1.00 48.94 83 ALA A CA 1
ATOM 648 C C . ALA A 1 83 ? 0.975 -8.603 17.962 1.00 48.94 83 ALA A C 1
ATOM 650 O O . ALA A 1 83 ? 0.059 -8.868 18.736 1.00 48.94 83 ALA A O 1
ATOM 651 N N . VAL A 1 84 ? 2.191 -8.237 18.394 1.00 52.44 84 VAL A N 1
ATOM 652 C CA . VAL A 1 84 ? 2.587 -8.007 19.796 1.00 52.44 84 VAL A CA 1
ATOM 653 C C . VAL A 1 84 ? 2.277 -6.563 20.265 1.00 52.44 84 VAL A C 1
ATOM 655 O O . VAL A 1 84 ? 2.462 -6.242 21.433 1.00 52.44 84 VAL A O 1
ATOM 658 N N . GLY A 1 85 ? 1.754 -5.684 19.391 1.00 51.16 85 GLY A N 1
ATOM 659 C CA . GLY A 1 85 ? 1.174 -4.380 19.764 1.00 51.16 85 GLY A CA 1
ATOM 660 C C . GLY A 1 85 ? 2.015 -3.128 19.471 1.00 51.16 85 GLY A C 1
ATOM 661 O O . GLY A 1 85 ? 1.691 -2.049 19.961 1.00 51.16 85 GLY A O 1
ATOM 662 N N . LEU A 1 86 ? 3.083 -3.225 18.673 1.00 53.50 86 LEU A N 1
ATOM 663 C CA . LEU A 1 86 ? 4.017 -2.117 18.404 1.00 53.50 86 LEU A CA 1
ATOM 664 C C . LEU A 1 86 ? 4.074 -1.758 16.909 1.00 53.50 86 LEU A C 1
ATOM 666 O O . LEU A 1 86 ? 5.121 -1.871 16.277 1.00 53.50 86 LEU A O 1
ATOM 670 N N . VAL A 1 87 ? 2.951 -1.317 16.330 1.00 55.94 87 VAL A N 1
ATOM 671 C CA . VAL A 1 87 ? 2.905 -0.901 14.912 1.00 55.94 87 VAL A CA 1
ATOM 672 C C . VAL A 1 87 ? 2.962 0.626 14.794 1.00 55.94 87 VAL A C 1
ATOM 674 O O . VAL A 1 87 ? 2.167 1.313 15.442 1.00 55.94 87 VAL A O 1
ATOM 677 N N . PRO A 1 88 ? 3.858 1.206 13.975 1.00 59.84 88 PRO A N 1
ATOM 678 C CA . PRO A 1 88 ? 3.863 2.643 13.705 1.00 59.84 88 PRO A CA 1
ATOM 679 C C . PRO A 1 88 ? 2.643 3.036 12.857 1.00 59.84 88 PRO A C 1
ATOM 681 O O . PRO A 1 88 ? 2.470 2.546 11.744 1.00 59.84 88 PRO A O 1
ATOM 684 N N . SER A 1 89 ? 1.784 3.921 13.366 1.00 63.03 89 SER A N 1
ATOM 685 C CA . SER A 1 89 ? 0.585 4.377 12.653 1.00 63.03 89 SER A CA 1
ATOM 686 C C . SER A 1 89 ? 0.916 5.208 11.403 1.00 63.03 89 SER A C 1
ATOM 688 O O . SER A 1 89 ? 1.883 5.976 11.382 1.00 63.03 89 SER A O 1
ATOM 690 N N . GLY A 1 90 ? 0.084 5.051 10.367 1.00 60.25 90 GLY A N 1
ATOM 691 C CA . GLY A 1 90 ? 0.098 5.870 9.149 1.00 60.25 90 GLY A CA 1
ATOM 692 C C . GLY A 1 90 ? 1.154 5.511 8.104 1.00 60.25 90 GLY A C 1
ATOM 693 O O . GLY A 1 90 ? 1.281 6.224 7.114 1.00 60.25 90 GLY A O 1
ATOM 694 N N . ASN A 1 91 ? 1.908 4.425 8.285 1.00 74.19 91 ASN A N 1
ATOM 695 C CA . ASN A 1 91 ? 2.898 3.995 7.303 1.00 74.19 91 ASN A CA 1
ATOM 696 C C . ASN A 1 91 ? 2.217 3.482 6.020 1.00 74.19 91 ASN A C 1
ATOM 698 O O . ASN A 1 91 ? 1.296 2.666 6.073 1.00 74.19 91 ASN A O 1
ATOM 702 N N . THR A 1 92 ? 2.685 3.941 4.859 1.00 66.69 92 THR A N 1
ATOM 703 C CA . THR A 1 92 ? 2.078 3.603 3.563 1.00 66.69 92 THR A CA 1
ATOM 704 C C . THR A 1 92 ? 2.430 2.199 3.064 1.00 66.69 92 THR A C 1
ATOM 706 O O . THR A 1 92 ? 1.785 1.707 2.144 1.00 66.69 92 THR A O 1
ATOM 709 N N . GLY A 1 93 ? 3.443 1.542 3.643 1.00 59.66 93 GLY A N 1
ATOM 710 C CA . GLY A 1 93 ? 3.912 0.220 3.208 1.00 59.66 93 GLY A CA 1
ATOM 711 C C . GLY A 1 93 ? 4.744 0.237 1.917 1.00 59.66 93 GLY A C 1
ATOM 712 O O . GLY A 1 93 ? 5.113 -0.821 1.408 1.00 59.66 93 GLY A O 1
ATOM 713 N N . SER A 1 94 ? 5.060 1.424 1.391 1.00 68.38 94 SER A N 1
ATOM 714 C CA . SER A 1 94 ? 5.890 1.611 0.197 1.00 68.38 94 SER A CA 1
ATOM 715 C C . SER A 1 94 ? 7.337 1.172 0.432 1.00 68.38 94 SER A C 1
ATOM 717 O O . SER A 1 94 ? 7.930 1.510 1.456 1.00 68.38 94 SER A O 1
ATOM 719 N N . SER A 1 95 ? 7.961 0.503 -0.545 1.00 61.22 95 SER A N 1
ATOM 720 C CA . SER A 1 95 ? 9.382 0.104 -0.471 1.00 61.22 95 SER A CA 1
ATOM 721 C C . SER A 1 95 ? 10.345 1.296 -0.365 1.00 61.22 95 SER A C 1
ATOM 723 O O . SER A 1 95 ? 11.486 1.138 0.059 1.00 61.22 95 SER A O 1
ATOM 725 N N . ALA A 1 96 ? 9.892 2.498 -0.732 1.00 61.88 96 ALA A N 1
ATOM 726 C CA . ALA A 1 96 ? 10.647 3.740 -0.577 1.00 61.88 96 ALA A CA 1
ATOM 727 C C . ALA A 1 96 ? 10.598 4.316 0.855 1.00 61.88 96 ALA A C 1
ATOM 729 O O . ALA A 1 96 ? 11.271 5.305 1.150 1.00 61.88 96 ALA A O 1
ATOM 730 N N . VAL A 1 97 ? 9.800 3.730 1.753 1.00 57.72 97 VAL A N 1
ATOM 731 C CA . VAL A 1 97 ? 9.542 4.242 3.102 1.00 57.72 97 VAL A CA 1
ATOM 732 C C . VAL A 1 97 ? 10.079 3.268 4.151 1.00 57.72 97 VAL A C 1
ATOM 734 O O . VAL A 1 97 ? 9.890 2.059 4.077 1.00 57.72 97 VAL A O 1
ATOM 737 N N . ASN A 1 98 ? 10.761 3.799 5.170 1.00 61.59 98 ASN A N 1
ATOM 738 C CA . ASN A 1 98 ? 11.265 2.987 6.277 1.00 61.59 98 ASN A CA 1
ATOM 739 C C . ASN A 1 98 ? 10.105 2.343 7.067 1.00 61.59 98 ASN A C 1
ATOM 741 O O . ASN A 1 98 ? 9.156 3.025 7.452 1.00 61.59 98 ASN A O 1
ATOM 745 N N . MET A 1 99 ? 10.225 1.046 7.363 1.00 56.72 99 MET A N 1
ATOM 746 C CA . MET A 1 99 ? 9.206 0.228 8.038 1.00 56.72 99 MET A CA 1
ATOM 747 C C . MET A 1 99 ? 8.802 0.733 9.434 1.00 56.72 99 MET A C 1
ATOM 749 O O . MET A 1 99 ? 7.662 0.555 9.845 1.00 56.72 99 MET A O 1
ATOM 753 N N . PHE A 1 100 ? 9.708 1.383 10.168 1.00 58.50 100 PHE A N 1
ATOM 754 C CA . PHE A 1 100 ? 9.430 1.917 11.506 1.00 58.50 100 PHE A CA 1
ATOM 755 C C . PHE A 1 100 ? 8.996 3.388 11.491 1.00 58.50 100 PHE A C 1
ATOM 757 O O . PHE A 1 100 ? 8.768 3.989 12.543 1.00 58.50 100 PHE A O 1
ATOM 764 N N . LYS A 1 101 ? 8.878 3.993 10.303 1.00 62.78 101 LYS A N 1
ATOM 765 C CA . LYS A 1 101 ? 8.495 5.396 10.167 1.00 62.78 101 LYS A CA 1
ATOM 766 C C . LYS A 1 101 ? 7.011 5.563 10.482 1.00 62.78 101 LYS A C 1
ATOM 768 O O . LYS A 1 101 ? 6.163 4.993 9.800 1.00 62.78 101 LYS A O 1
ATOM 773 N N . ARG A 1 102 ? 6.706 6.383 11.490 1.00 66.81 102 ARG A N 1
ATOM 774 C CA . ARG A 1 102 ? 5.361 6.939 11.699 1.00 66.81 102 ARG A CA 1
ATOM 775 C C . ARG A 1 102 ? 5.140 8.075 10.713 1.00 66.81 102 ARG A C 1
ATOM 777 O O . ARG A 1 102 ? 6.044 8.883 10.490 1.00 66.81 102 ARG A O 1
ATOM 784 N N . MET A 1 103 ? 3.952 8.134 10.133 1.00 71.06 103 MET A N 1
ATOM 785 C CA . MET A 1 103 ? 3.579 9.171 9.176 1.00 71.06 103 MET A CA 1
ATOM 786 C C . MET A 1 103 ? 2.212 9.750 9.552 1.00 71.06 103 MET A C 1
ATOM 788 O O . MET A 1 103 ? 1.396 9.039 10.143 1.00 71.06 103 MET A O 1
ATOM 792 N N . PRO A 1 104 ? 1.964 11.039 9.261 1.00 72.50 104 PRO A N 1
ATOM 793 C CA . PRO A 1 104 ? 0.642 11.615 9.454 1.00 72.50 104 PRO A CA 1
ATOM 794 C C . PRO A 1 104 ? -0.371 10.868 8.581 1.00 72.50 104 PRO A C 1
ATOM 796 O O . PRO A 1 104 ? -0.113 10.597 7.409 1.00 72.50 104 PRO A O 1
ATOM 799 N N . ILE A 1 105 ? -1.514 10.527 9.170 1.00 72.75 105 ILE A N 1
ATOM 800 C CA . ILE A 1 105 ? -2.658 9.964 8.451 1.00 72.75 105 ILE A CA 1
ATOM 801 C C . ILE A 1 105 ? -3.445 11.139 7.868 1.00 72.75 105 ILE A C 1
ATOM 803 O O . ILE A 1 105 ? -3.653 12.135 8.562 1.00 72.75 105 ILE A O 1
ATOM 807 N N . GLU A 1 106 ? -3.888 11.038 6.613 1.00 77.38 106 GLU A N 1
ATOM 808 C CA . GLU A 1 106 ? -4.754 12.068 6.033 1.00 77.38 106 GLU A CA 1
ATOM 809 C C . GLU A 1 106 ? -6.020 12.260 6.889 1.00 77.38 106 GLU A C 1
ATOM 811 O O . GLU A 1 106 ? -6.617 11.265 7.311 1.00 77.38 106 GLU A O 1
ATOM 816 N N . PRO A 1 107 ? -6.476 13.505 7.134 1.00 75.06 107 PRO A N 1
ATOM 817 C CA . PRO A 1 107 ? -7.562 13.781 8.081 1.00 75.06 107 PRO A CA 1
ATOM 818 C C . PRO A 1 107 ? -8.845 12.979 7.824 1.00 75.06 107 PRO A C 1
ATOM 820 O O . PRO A 1 107 ? -9.469 12.491 8.763 1.00 75.06 107 PRO A O 1
ATOM 823 N N . HIS A 1 108 ? -9.204 12.779 6.552 1.00 75.06 108 HIS A N 1
ATOM 824 C CA . HIS A 1 108 ? -10.353 11.961 6.157 1.00 75.06 108 HIS A CA 1
ATOM 825 C C . HIS A 1 108 ? -10.187 10.483 6.558 1.00 75.06 108 HIS A C 1
ATOM 827 O O . HIS A 1 108 ? -11.119 9.871 7.072 1.00 75.06 108 HIS A O 1
ATOM 833 N N . LEU A 1 109 ? -8.990 9.911 6.383 1.00 71.31 109 LEU A N 1
ATOM 834 C CA . LEU A 1 109 ? -8.694 8.527 6.771 1.00 71.31 109 LEU A CA 1
ATOM 835 C C . LEU A 1 109 ? -8.665 8.360 8.291 1.00 71.31 109 LEU A C 1
ATOM 837 O O . LEU A 1 109 ? -9.144 7.355 8.810 1.00 71.31 109 LEU A O 1
ATOM 841 N N . ALA A 1 110 ? -8.136 9.353 9.010 1.00 77.38 110 ALA A N 1
ATOM 842 C CA . ALA A 1 110 ? -8.127 9.352 10.468 1.00 77.38 110 ALA A CA 1
ATOM 843 C C . ALA A 1 110 ? -9.556 9.337 11.037 1.00 77.38 110 ALA A C 1
ATOM 845 O O . ALA A 1 110 ? -9.845 8.523 11.913 1.00 77.38 110 ALA A O 1
ATOM 846 N N . ALA A 1 111 ? -10.456 10.160 10.485 1.00 76.81 111 ALA A N 1
ATOM 847 C CA . ALA A 1 111 ? -11.866 10.187 10.872 1.00 76.81 111 ALA A CA 1
ATOM 848 C C . ALA A 1 111 ? -12.571 8.844 10.611 1.00 76.81 111 ALA A C 1
ATOM 850 O O . ALA A 1 111 ? -13.326 8.368 11.456 1.00 76.81 111 ALA A O 1
ATOM 851 N N . LEU A 1 112 ? -12.279 8.193 9.479 1.00 73.88 112 LEU A N 1
ATOM 852 C CA . LEU A 1 112 ? -12.863 6.894 9.125 1.00 73.88 112 LEU A CA 1
ATOM 853 C C . LEU A 1 112 ? -12.405 5.774 10.078 1.00 73.88 112 LEU A C 1
ATOM 855 O O . LEU A 1 112 ? -13.207 4.943 10.503 1.00 73.88 112 LEU A O 1
ATOM 859 N N . ILE A 1 113 ? -11.122 5.784 10.460 1.00 73.94 113 ILE A N 1
ATOM 860 C CA . ILE A 1 113 ? -10.555 4.848 11.443 1.00 73.94 113 ILE A CA 1
ATOM 861 C C . ILE A 1 113 ? -11.150 5.091 12.835 1.00 73.94 113 ILE A C 1
ATOM 863 O O . ILE A 1 113 ? -11.432 4.136 13.556 1.00 73.94 113 ILE A O 1
ATOM 867 N N . GLU A 1 114 ? -11.325 6.349 13.238 1.00 76.75 114 GLU A N 1
ATOM 868 C CA . GLU A 1 114 ? -11.879 6.690 14.549 1.00 76.75 114 GLU A CA 1
ATOM 869 C C . GLU A 1 114 ? -13.364 6.321 14.662 1.00 76.75 114 GLU A C 1
ATOM 871 O O . GLU A 1 114 ? -13.759 5.718 15.658 1.00 76.75 114 GLU A O 1
ATOM 876 N N . ASN A 1 115 ? -14.164 6.594 13.628 1.00 71.38 115 ASN A N 1
ATOM 877 C CA . ASN A 1 115 ? -15.571 6.190 13.581 1.00 71.38 115 ASN A CA 1
ATOM 878 C C . ASN A 1 115 ? -15.720 4.666 13.675 1.00 71.38 115 ASN A C 1
ATOM 880 O O . ASN A 1 115 ? -16.497 4.183 14.493 1.00 71.38 115 ASN A O 1
ATOM 884 N N . SER A 1 116 ? -14.891 3.905 12.948 1.00 66.62 116 SER A N 1
ATOM 885 C CA . SER A 1 116 ? -14.905 2.439 13.034 1.00 66.62 116 SER A CA 1
ATOM 886 C C . SER A 1 116 ? -14.580 1.903 14.432 1.00 66.62 116 SER A C 1
ATOM 888 O O . SER A 1 116 ? -15.026 0.808 14.752 1.00 66.62 116 SER A O 1
ATOM 890 N N . LYS A 1 117 ? -13.796 2.624 15.248 1.00 65.56 117 LYS A N 1
ATOM 891 C CA . LYS A 1 117 ? -13.492 2.232 16.637 1.00 65.56 117 LYS A CA 1
ATOM 892 C C . LYS A 1 117 ? -14.611 2.589 17.613 1.00 65.56 117 LYS A C 1
ATOM 894 O O . LYS A 1 117 ? -14.749 1.933 18.637 1.00 65.56 117 LYS A O 1
ATOM 899 N N . ARG A 1 118 ? -15.388 3.639 17.330 1.00 60.28 118 ARG A N 1
ATOM 900 C CA . ARG A 1 118 ? -16.538 4.038 18.161 1.00 60.28 118 ARG A CA 1
ATOM 901 C C . ARG A 1 118 ? -17.717 3.079 18.008 1.00 60.28 118 ARG A C 1
ATOM 903 O O . ARG A 1 118 ? -18.420 2.853 18.981 1.00 60.28 118 ARG A O 1
ATOM 910 N N . ASP A 1 119 ? -17.869 2.463 16.837 1.00 52.12 119 ASP A N 1
ATOM 911 C CA . ASP A 1 119 ? -18.873 1.417 16.582 1.00 52.12 119 ASP A CA 1
ATOM 912 C C . ASP A 1 119 ? -18.530 0.056 17.240 1.00 52.12 119 ASP A C 1
ATOM 914 O O . ASP A 1 119 ? -19.293 -0.906 17.123 1.00 52.12 119 ASP A O 1
ATOM 918 N N . GLU A 1 120 ? -17.370 -0.054 17.905 1.00 48.22 120 GLU A N 1
ATOM 919 C CA . GLU A 1 120 ? -16.925 -1.248 18.643 1.00 48.22 120 GLU A CA 1
ATOM 920 C C . GLU A 1 120 ? -17.246 -1.192 20.155 1.00 48.22 120 GLU A C 1
ATOM 922 O O . GLU A 1 120 ? -17.087 -2.213 20.831 1.00 48.22 120 GLU A O 1
ATOM 927 N N . THR A 1 121 ? -17.705 -0.041 20.673 1.00 43.06 121 THR A N 1
ATOM 928 C CA . THR A 1 121 ? -18.191 0.176 22.058 1.00 43.06 121 THR A CA 1
ATOM 929 C C . THR A 1 121 ? -19.707 0.244 22.130 1.00 43.06 121 THR A C 1
ATOM 931 O O . THR A 1 121 ? -20.264 -0.355 23.077 1.00 43.06 121 THR A O 1
#

Secondary structure (DSSP, 8-state):
----THHHHHHHHHHHHHHHHHHTT-HHHHHHHHHHHHHHHTTSHHHHHHHHHHHHHHHHHTT-HHHHHHHHHHHHHHHHHHTTS-PPTT----TTS-TT---PPPHHHHHHHHHHHHTT-

Organism: NCBI:txid1485217